Protein AF-A0A1Y3B0S3-F1 (afdb_monomer_lite)

Structure (mmCIF, N/CA/C/O backbone):
data_AF-A0A1Y3B0S3-F1
#
_entry.id   AF-A0A1Y3B0S3-F1
#
loop_
_atom_site.group_PDB
_atom_site.id
_atom_site.type_symbol
_atom_site.label_atom_id
_atom_site.label_alt_id
_atom_site.label_comp_id
_atom_site.label_asym_id
_atom_site.label_entity_id
_atom_site.label_seq_id
_atom_site.pdbx_PDB_ins_code
_atom_site.Cartn_x
_atom_site.Cartn_y
_atom_site.Cartn_z
_atom_site.occupancy
_atom_site.B_iso_or_equiv
_atom_site.auth_seq_id
_atom_site.auth_comp_id
_atom_site.auth_asym_id
_atom_site.auth_atom_id
_atom_site.pdbx_PDB_model_num
ATOM 1 N N . MET A 1 1 ? 6.831 -9.897 -18.155 1.00 53.12 1 MET A N 1
ATOM 2 C CA . MET A 1 1 ? 5.927 -9.046 -18.980 1.00 53.12 1 MET A CA 1
ATOM 3 C C . MET A 1 1 ? 5.378 -8.017 -18.025 1.00 53.12 1 MET A C 1
ATOM 5 O O . MET A 1 1 ? 4.709 -8.447 -17.100 1.00 53.12 1 MET A O 1
ATOM 9 N N . ALA A 1 2 ? 5.645 -6.727 -18.246 1.00 63.94 2 ALA A N 1
ATOM 10 C CA . ALA A 1 2 ? 5.232 -5.681 -17.316 1.00 63.94 2 ALA A CA 1
ATOM 11 C C . ALA A 1 2 ? 3.704 -5.672 -17.124 1.00 63.94 2 ALA A C 1
ATOM 13 O O . ALA A 1 2 ? 2.960 -5.408 -18.073 1.00 63.94 2 ALA A O 1
ATOM 14 N N . THR A 1 3 ? 3.248 -6.002 -15.918 1.00 75.00 3 THR A N 1
ATOM 15 C CA . THR A 1 3 ? 1.816 -6.092 -15.563 1.00 75.00 3 THR A CA 1
ATOM 16 C C . THR A 1 3 ? 1.257 -4.792 -14.987 1.00 75.00 3 THR A C 1
ATOM 18 O O . THR A 1 3 ? 0.042 -4.591 -14.944 1.00 75.00 3 THR A O 1
ATOM 21 N N . ASP A 1 4 ? 2.154 -3.898 -14.579 1.00 82.69 4 ASP A N 1
ATOM 22 C CA . ASP A 1 4 ? 1.877 -2.676 -13.840 1.00 82.69 4 ASP A CA 1
ATOM 23 C C . ASP A 1 4 ? 2.827 -1.553 -14.284 1.00 82.69 4 ASP A C 1
ATOM 25 O O . ASP A 1 4 ? 3.889 -1.803 -14.852 1.00 82.69 4 ASP A O 1
ATOM 29 N N . GLU A 1 5 ? 2.495 -0.297 -13.990 1.00 90.75 5 GLU A N 1
ATOM 30 C CA . GLU A 1 5 ? 3.419 0.822 -14.209 1.00 90.75 5 GLU A CA 1
ATOM 31 C C . GLU A 1 5 ? 4.663 0.744 -13.307 1.00 90.75 5 GLU A C 1
ATOM 33 O O . GLU A 1 5 ? 5.680 1.381 -13.597 1.00 90.75 5 GLU A O 1
ATOM 38 N N . CYS A 1 6 ? 4.566 -0.017 -12.215 1.00 94.38 6 CYS A N 1
ATOM 39 C CA . CYS A 1 6 ? 5.644 -0.302 -11.276 1.00 94.38 6 CYS A CA 1
ATOM 40 C C . CYS A 1 6 ? 6.542 -1.474 -11.698 1.00 94.38 6 CYS A C 1
ATOM 42 O O . CYS A 1 6 ? 7.609 -1.646 -11.110 1.00 94.38 6 CYS A O 1
ATOM 44 N N . ASP A 1 7 ? 6.161 -2.219 -12.732 1.00 93.88 7 ASP A N 1
ATOM 45 C CA . ASP A 1 7 ? 6.871 -3.384 -13.253 1.00 93.88 7 ASP A CA 1
ATOM 46 C C . ASP A 1 7 ? 7.755 -2.978 -14.454 1.00 93.88 7 ASP A C 1
ATOM 48 O O . ASP A 1 7 ? 7.357 -2.135 -15.271 1.00 93.88 7 ASP A O 1
ATOM 52 N N . LEU A 1 8 ? 8.989 -3.486 -14.550 1.00 91.38 8 LEU A N 1
ATOM 53 C CA . LEU A 1 8 ? 9.900 -3.133 -15.648 1.00 91.38 8 LEU A CA 1
ATOM 54 C C . LEU A 1 8 ? 9.894 -4.231 -16.717 1.00 91.38 8 LEU A C 1
ATOM 56 O O . LEU A 1 8 ? 9.698 -5.396 -16.426 1.00 91.38 8 LEU A O 1
ATOM 60 N N . PRO A 1 9 ? 10.100 -3.896 -18.001 1.00 88.88 9 PRO A N 1
ATOM 61 C CA . PRO A 1 9 ? 10.219 -4.926 -19.019 1.00 88.88 9 PRO A CA 1
ATOM 62 C C . PRO A 1 9 ? 11.593 -5.603 -18.958 1.00 88.88 9 PRO A C 1
ATOM 64 O O . PRO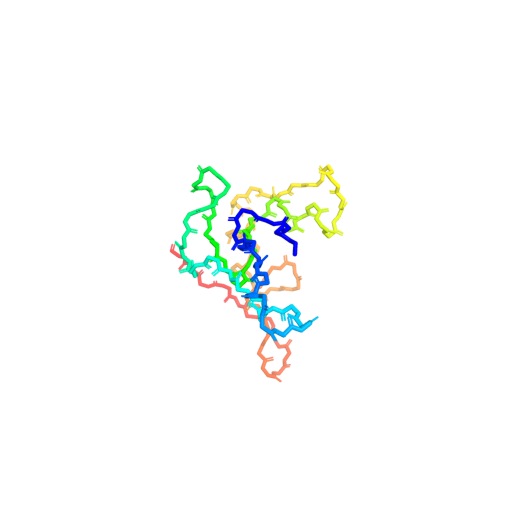 A 1 9 ? 12.615 -4.973 -19.254 1.00 88.88 9 PRO A O 1
ATOM 67 N N . GLU A 1 10 ? 11.604 -6.907 -18.701 1.00 89.88 10 GLU A N 1
ATOM 68 C CA . GLU A 1 10 ? 12.783 -7.756 -18.866 1.00 89.88 10 GLU A CA 1
ATOM 69 C C . GLU A 1 10 ? 13.172 -7.869 -20.342 1.00 89.88 10 GLU A C 1
ATOM 71 O O . GLU A 1 10 ? 12.330 -8.041 -21.231 1.00 89.88 10 GLU A O 1
ATOM 76 N N . ARG A 1 11 ? 14.476 -7.808 -20.620 1.00 87.94 11 ARG A N 1
ATOM 77 C CA . ARG A 1 11 ? 15.023 -8.002 -21.967 1.00 87.94 11 ARG A CA 1
ATOM 78 C C . ARG A 1 11 ? 16.110 -9.058 -21.930 1.00 87.94 11 ARG A C 1
ATOM 80 O O . ARG A 1 11 ? 17.023 -8.963 -21.116 1.00 87.94 11 ARG A O 1
ATOM 87 N N . CYS A 1 12 ? 16.023 -10.030 -22.833 1.00 89.62 12 CYS A N 1
ATOM 88 C CA . CYS A 1 12 ? 17.052 -11.051 -22.976 1.00 89.62 12 CYS A CA 1
ATOM 89 C C . CYS A 1 12 ? 18.388 -10.401 -23.359 1.00 89.62 12 CYS A C 1
ATOM 91 O O . CYS A 1 12 ? 18.427 -9.495 -24.196 1.00 89.62 12 CYS A O 1
ATOM 93 N N . ASP A 1 13 ? 19.474 -10.892 -22.768 1.00 88.50 13 ASP A N 1
ATOM 94 C CA . ASP A 1 13 ? 20.835 -10.408 -23.019 1.00 88.50 13 ASP A CA 1
ATOM 95 C C . ASP A 1 13 ? 21.449 -10.967 -24.318 1.00 88.50 13 ASP A C 1
ATOM 97 O O . ASP A 1 13 ? 22.450 -10.448 -24.806 1.00 88.50 13 ASP A O 1
ATOM 101 N N . GLY A 1 14 ? 20.833 -12.005 -24.897 1.00 91.19 14 GLY A N 1
ATOM 102 C CA . GLY A 1 14 ? 21.306 -12.688 -26.103 1.00 91.19 14 GLY A CA 1
ATOM 103 C C . GLY A 1 14 ? 22.443 -13.688 -25.857 1.00 91.19 14 GLY A C 1
ATOM 104 O O . GLY A 1 14 ? 22.991 -14.224 -26.820 1.00 91.19 14 GLY A O 1
ATOM 105 N N . HIS A 1 15 ? 22.795 -13.954 -24.599 1.00 91.69 15 HIS A N 1
ATOM 106 C CA . HIS A 1 15 ? 23.853 -14.880 -24.199 1.00 91.69 15 HIS A CA 1
ATOM 107 C C . HIS A 1 15 ? 23.311 -16.179 -23.593 1.00 91.69 15 HIS A C 1
ATOM 109 O O . HIS A 1 15 ? 23.908 -17.236 -23.801 1.00 91.69 15 HIS A O 1
ATOM 115 N N . ASN A 1 16 ? 22.186 -16.122 -22.878 1.00 86.62 16 ASN A N 1
ATOM 116 C CA . ASN A 1 16 ? 21.489 -17.289 -22.332 1.00 86.62 16 ASN A CA 1
ATOM 117 C C . ASN A 1 16 ? 20.039 -17.371 -22.855 1.00 86.62 16 ASN A C 1
ATOM 119 O O . ASN A 1 16 ? 19.489 -16.411 -23.393 1.00 86.62 16 ASN A O 1
ATOM 123 N N . GLY A 1 17 ? 19.441 -18.564 -22.758 1.00 90.38 17 GLY A N 1
ATOM 124 C CA . GLY A 1 17 ? 18.039 -18.806 -23.131 1.00 90.38 17 GLY A CA 1
ATOM 125 C C . GLY A 1 17 ? 17.049 -18.579 -21.985 1.00 90.38 17 GLY A C 1
ATOM 126 O O . GLY A 1 17 ? 15.856 -18.819 -22.159 1.00 90.38 17 GLY A O 1
ATOM 127 N N . GLU A 1 18 ? 17.538 -18.168 -20.815 1.00 91.31 18 GLU A N 1
ATOM 128 C CA . GLU A 1 18 ? 16.720 -17.910 -19.636 1.00 91.31 18 GLU A CA 1
ATOM 129 C C . GLU A 1 18 ? 16.256 -16.449 -19.642 1.00 91.31 18 GLU A C 1
ATOM 131 O O . GLU A 1 18 ? 16.953 -15.548 -20.104 1.00 91.31 18 GLU A O 1
ATOM 136 N N . CYS A 1 19 ? 15.045 -16.193 -19.148 1.00 88.81 19 CYS A N 1
ATOM 137 C CA . CYS A 1 19 ? 14.628 -14.816 -18.900 1.00 88.81 19 CYS A CA 1
ATOM 138 C C . CYS A 1 19 ? 15.482 -14.260 -17.751 1.00 88.81 19 CYS A C 1
ATOM 140 O O . CYS A 1 19 ? 15.670 -14.978 -16.762 1.00 88.81 19 CYS A O 1
ATOM 142 N N . PRO A 1 20 ? 15.989 -13.015 -17.834 1.00 91.25 20 PRO A N 1
ATOM 143 C CA . PRO A 1 20 ? 16.659 -12.415 -16.690 1.00 91.25 20 PRO A CA 1
ATOM 144 C C . PRO A 1 20 ? 15.702 -12.338 -15.487 1.00 91.25 20 PRO A C 1
ATOM 146 O O . PRO A 1 20 ? 14.480 -12.398 -15.672 1.00 91.25 20 PRO A O 1
ATOM 149 N N . PRO A 1 21 ? 16.245 -12.202 -14.263 1.00 89.94 21 PRO A N 1
ATOM 150 C CA . PRO A 1 21 ? 15.434 -12.054 -13.063 1.00 89.94 21 PRO A CA 1
ATOM 151 C C . PRO A 1 21 ? 14.429 -10.908 -13.189 1.00 89.94 21 PRO A C 1
ATOM 153 O O . PRO A 1 21 ? 14.758 -9.860 -13.746 1.00 89.94 21 PRO A O 1
ATOM 156 N N . ASP A 1 22 ? 13.240 -11.125 -12.633 1.00 88.88 22 ASP A N 1
ATOM 157 C CA . ASP A 1 22 ? 12.169 -10.134 -12.550 1.00 88.88 22 ASP A CA 1
ATOM 158 C C . ASP A 1 22 ? 12.636 -8.912 -11.747 1.00 88.88 22 ASP A C 1
ATOM 160 O O . ASP A 1 22 ? 13.152 -9.042 -10.626 1.00 88.88 22 ASP A O 1
ATOM 164 N N . VAL A 1 23 ? 12.512 -7.731 -12.350 1.00 91.94 23 VAL A N 1
ATOM 165 C CA . VAL A 1 23 ? 12.930 -6.468 -11.748 1.00 91.94 23 VAL A CA 1
ATOM 166 C C . VAL A 1 23 ? 11.830 -5.432 -11.874 1.00 91.94 23 VAL A C 1
ATOM 168 O O . VAL A 1 23 ? 11.186 -5.270 -12.898 1.00 91.94 23 VAL A O 1
ATOM 171 N N . TYR A 1 24 ? 11.680 -4.627 -10.832 1.00 94.25 24 TYR A N 1
ATOM 172 C CA . TYR A 1 24 ? 10.637 -3.615 -10.761 1.00 94.25 24 TYR A CA 1
ATOM 173 C C . TYR A 1 24 ? 11.200 -2.237 -10.435 1.00 94.25 24 TYR A C 1
ATOM 175 O O . TYR A 1 24 ? 12.353 -2.063 -10.020 1.00 94.25 24 TYR A O 1
ATOM 183 N N . ARG A 1 25 ? 10.362 -1.216 -10.624 1.00 94.38 25 ARG A N 1
ATOM 184 C CA . ARG A 1 25 ? 10.683 0.150 -10.217 1.00 94.38 25 ARG A CA 1
ATOM 185 C C . ARG A 1 25 ? 10.957 0.202 -8.724 1.00 94.38 25 ARG A C 1
ATOM 187 O O . ARG A 1 25 ? 10.332 -0.486 -7.924 1.00 94.38 25 ARG A O 1
ATOM 194 N N . LYS A 1 26 ? 11.875 1.083 -8.339 1.00 95.19 26 LYS A N 1
ATOM 195 C CA . LYS A 1 26 ? 12.257 1.268 -6.940 1.00 95.19 26 LYS A CA 1
ATOM 196 C C . LYS A 1 26 ? 11.029 1.559 -6.065 1.00 95.19 26 LYS A C 1
ATOM 198 O O . LYS A 1 26 ? 10.213 2.420 -6.400 1.00 95.19 26 LYS A O 1
ATOM 203 N N . ASN A 1 27 ? 10.969 0.904 -4.905 1.00 96.12 27 ASN A N 1
ATOM 204 C CA . ASN A 1 27 ? 9.947 1.172 -3.895 1.00 96.12 27 ASN A CA 1
ATOM 205 C C . ASN A 1 27 ? 9.903 2.670 -3.542 1.00 96.12 27 ASN A C 1
ATOM 207 O O . ASN A 1 27 ? 10.945 3.296 -3.320 1.00 96.12 27 ASN A O 1
ATOM 211 N N . GLY A 1 28 ? 8.698 3.238 -3.499 1.00 95.62 28 GLY A N 1
ATOM 212 C CA . GLY A 1 28 ? 8.470 4.665 -3.260 1.00 95.62 28 GLY A CA 1
ATOM 213 C C . GLY A 1 28 ? 8.394 5.531 -4.521 1.00 95.62 28 GLY A C 1
ATOM 214 O O . GLY A 1 28 ? 8.146 6.729 -4.409 1.00 95.62 28 GLY A O 1
ATOM 215 N N . GLN A 1 29 ? 8.591 4.977 -5.722 1.00 96.25 29 GLN A N 1
ATOM 216 C CA . GLN A 1 29 ? 8.324 5.722 -6.954 1.00 96.25 29 GLN A CA 1
ATOM 217 C C . GLN A 1 29 ? 6.821 5.983 -7.106 1.00 96.25 29 GLN A C 1
ATOM 219 O O . GLN A 1 29 ? 6.018 5.089 -6.868 1.00 96.25 29 GLN A O 1
ATOM 224 N N . THR A 1 30 ? 6.426 7.197 -7.492 1.00 96.25 30 THR A N 1
ATOM 225 C CA . THR A 1 30 ? 5.010 7.539 -7.672 1.00 96.25 30 THR A CA 1
ATOM 226 C C . THR A 1 30 ? 4.369 6.722 -8.793 1.00 96.25 30 THR A C 1
ATOM 228 O O . THR A 1 30 ? 4.986 6.464 -9.829 1.00 96.25 30 THR A O 1
ATOM 231 N N . CYS A 1 31 ? 3.115 6.341 -8.572 1.00 94.81 31 CYS A N 1
ATOM 232 C CA . CYS A 1 31 ? 2.291 5.557 -9.483 1.00 94.81 31 CYS A CA 1
ATOM 233 C C . CYS A 1 31 ? 0.829 6.052 -9.421 1.00 94.81 31 CYS A C 1
ATOM 235 O O . CYS A 1 31 ? 0.477 6.894 -8.586 1.00 94.81 31 CYS A O 1
ATOM 237 N N . ASN A 1 32 ? -0.016 5.608 -10.346 1.00 92.69 32 ASN A N 1
ATOM 238 C CA . ASN A 1 32 ? -1.431 5.927 -10.492 1.00 92.69 32 ASN A CA 1
ATOM 239 C C . ASN A 1 32 ? -1.690 7.441 -10.499 1.00 92.69 32 ASN A C 1
ATOM 241 O O . ASN A 1 32 ? -2.456 7.970 -9.689 1.00 92.69 32 ASN A O 1
ATOM 245 N N . ASN A 1 33 ? -0.996 8.162 -11.387 1.00 91.69 33 ASN A N 1
ATOM 246 C CA . ASN A 1 33 ? -1.039 9.628 -11.487 1.00 91.69 33 ASN A CA 1
ATOM 247 C C . ASN A 1 33 ? -0.691 10.355 -10.169 1.00 91.69 33 ASN A C 1
ATOM 249 O O . ASN A 1 33 ? -1.224 11.425 -9.887 1.00 91.69 33 ASN A O 1
ATOM 253 N N . GLY A 1 34 ? 0.190 9.768 -9.351 1.00 92.44 34 GLY A N 1
ATOM 254 C CA . GLY A 1 34 ? 0.629 10.334 -8.072 1.00 92.44 34 GLY A CA 1
ATOM 255 C C . GLY A 1 34 ? -0.251 9.973 -6.872 1.00 92.44 34 GLY A C 1
ATOM 256 O O . GLY A 1 34 ? -0.006 10.473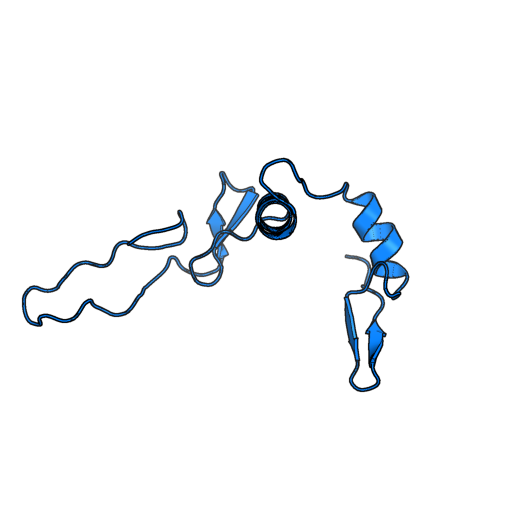 -5.780 1.00 92.44 34 GLY A O 1
ATOM 257 N N . ASN A 1 35 ? -1.249 9.102 -7.051 1.00 90.56 35 ASN A N 1
ATOM 258 C CA . ASN A 1 35 ? -2.141 8.657 -5.975 1.00 90.56 35 ASN A CA 1
ATOM 259 C C . ASN A 1 35 ? -1.631 7.417 -5.223 1.00 90.56 35 ASN A C 1
ATOM 261 O O . ASN A 1 35 ? -2.313 6.922 -4.327 1.00 90.56 35 ASN A O 1
ATOM 265 N N . GLY A 1 36 ? -0.475 6.878 -5.607 1.00 93.94 36 GLY A N 1
ATOM 266 C CA . GLY A 1 36 ? 0.142 5.731 -4.959 1.00 93.94 36 GLY A CA 1
ATOM 267 C C . GLY A 1 36 ? 1.657 5.742 -5.104 1.00 93.94 36 GLY A C 1
ATOM 268 O O . GLY A 1 36 ? 2.236 6.587 -5.796 1.00 93.94 36 GLY A O 1
ATOM 269 N N . PHE A 1 37 ? 2.289 4.768 -4.459 1.00 96.06 37 PHE A N 1
ATOM 270 C CA . PHE A 1 37 ? 3.722 4.538 -4.546 1.00 96.06 37 PHE A CA 1
ATOM 271 C C . PHE A 1 37 ? 3.996 3.071 -4.840 1.00 96.06 37 PHE A C 1
ATOM 273 O O . PHE A 1 37 ? 3.411 2.202 -4.198 1.00 96.06 37 PHE A O 1
ATOM 280 N N . CYS A 1 38 ? 4.909 2.810 -5.771 1.00 96.25 38 CYS A N 1
ATOM 281 C CA . CYS A 1 38 ? 5.335 1.469 -6.120 1.00 96.25 38 CYS A CA 1
ATOM 282 C C . CYS A 1 38 ? 5.877 0.738 -4.898 1.00 96.25 38 CYS A C 1
ATOM 284 O O . CYS A 1 38 ? 6.690 1.285 -4.141 1.00 96.25 38 CYS A O 1
ATOM 286 N N . TYR A 1 39 ? 5.464 -0.512 -4.744 1.00 95.62 39 TYR A N 1
ATOM 287 C CA . TYR A 1 39 ? 5.983 -1.415 -3.735 1.00 95.62 39 TYR A CA 1
ATOM 288 C C . TYR A 1 39 ? 6.023 -2.831 -4.305 1.00 95.62 39 TYR A C 1
ATOM 290 O O . TYR A 1 39 ? 4.985 -3.389 -4.642 1.00 95.62 39 TYR A O 1
ATOM 298 N N . ASN A 1 40 ? 7.226 -3.397 -4.425 1.00 93.94 40 ASN A N 1
ATOM 299 C CA . ASN A 1 40 ? 7.466 -4.750 -4.937 1.00 93.94 40 ASN A CA 1
ATOM 300 C C . ASN A 1 40 ? 6.781 -5.036 -6.289 1.00 93.94 40 ASN A C 1
ATOM 302 O O . ASN A 1 40 ? 6.114 -6.051 -6.441 1.00 93.94 40 ASN A O 1
ATOM 306 N N . GLY A 1 41 ? 6.924 -4.124 -7.256 1.00 92.62 41 GLY A N 1
ATOM 307 C CA . GLY A 1 41 ? 6.378 -4.295 -8.611 1.00 92.62 41 GLY A CA 1
ATOM 308 C C . GLY A 1 41 ? 4.916 -3.903 -8.787 1.00 92.62 41 GLY A C 1
ATOM 309 O O . GLY A 1 41 ? 4.466 -3.755 -9.917 1.00 92.62 41 GLY A O 1
ATOM 310 N N . GLU A 1 42 ? 4.195 -3.622 -7.704 1.00 93.25 42 GLU A N 1
ATOM 311 C CA . GLU A 1 42 ? 2.788 -3.230 -7.765 1.00 93.25 42 GLU A CA 1
ATOM 312 C C . GLU A 1 42 ? 2.592 -1.754 -7.410 1.00 93.25 42 GLU A C 1
ATOM 314 O O . GLU A 1 42 ? 3.355 -1.177 -6.630 1.00 93.25 42 GLU A O 1
ATOM 319 N N . CYS A 1 43 ? 1.522 -1.154 -7.940 1.00 93.94 43 CYS A N 1
ATOM 320 C CA . CYS A 1 43 ? 0.980 0.113 -7.452 1.00 93.94 43 CYS A CA 1
ATOM 321 C C . CYS A 1 43 ? -0.196 -0.136 -6.478 1.00 93.94 43 CYS A C 1
ATOM 323 O O . CYS A 1 43 ? -1.358 -0.196 -6.916 1.00 93.94 43 CYS A O 1
ATOM 325 N N . PRO A 1 44 ? 0.060 -0.309 -5.162 1.00 92.94 44 PRO A N 1
ATOM 326 C CA . PRO A 1 44 ? -0.988 -0.512 -4.170 1.00 92.94 44 PRO A CA 1
ATOM 327 C C . PRO A 1 44 ? -1.792 0.774 -3.949 1.00 92.94 44 PRO A C 1
ATOM 329 O O . PRO A 1 44 ? -1.281 1.788 -3.475 1.00 92.94 44 PRO A O 1
ATOM 332 N N . ILE A 1 45 ? -3.087 0.712 -4.255 1.00 93.56 45 ILE A N 1
ATOM 333 C CA . ILE A 1 45 ? -4.067 1.764 -3.961 1.00 93.56 45 ILE A CA 1
ATOM 334 C C . ILE A 1 45 ? -5.341 1.127 -3.398 1.00 93.56 45 ILE A C 1
ATOM 336 O O . ILE A 1 45 ? -5.749 0.050 -3.841 1.00 93.56 45 ILE A O 1
ATOM 340 N N . LEU A 1 46 ? -6.007 1.807 -2.457 1.00 94.38 46 LEU A N 1
ATOM 341 C CA . LEU A 1 46 ? -7.169 1.250 -1.747 1.00 94.38 46 LEU A CA 1
ATOM 342 C C . LEU A 1 46 ? -8.296 0.819 -2.697 1.00 94.38 46 LEU A C 1
ATOM 344 O O . LEU A 1 46 ? -8.852 -0.264 -2.544 1.00 94.38 46 LEU A O 1
ATOM 348 N N . ASN A 1 47 ? -8.603 1.630 -3.717 1.00 93.56 47 ASN A N 1
ATOM 349 C CA . ASN A 1 47 ? -9.652 1.296 -4.686 1.00 93.56 47 ASN A CA 1
ATOM 350 C C . ASN A 1 47 ? -9.351 -0.003 -5.436 1.00 93.56 47 ASN A C 1
ATOM 352 O O . ASN A 1 47 ? -10.223 -0.855 -5.535 1.00 93.56 47 ASN A O 1
ATOM 356 N N . ARG A 1 48 ? -8.112 -0.182 -5.908 1.00 91.50 48 ARG A N 1
ATOM 357 C CA . ARG A 1 48 ? -7.695 -1.400 -6.613 1.00 91.50 48 ARG A CA 1
ATOM 358 C C . ARG A 1 48 ? -7.737 -2.615 -5.698 1.00 91.50 48 ARG A C 1
ATOM 360 O O . ARG A 1 48 ? -8.189 -3.670 -6.128 1.00 91.50 48 ARG A O 1
ATOM 367 N N . GLN A 1 49 ? -7.315 -2.464 -4.442 1.00 93.94 49 GLN A N 1
ATOM 368 C CA . GLN A 1 49 ? -7.411 -3.540 -3.458 1.00 93.94 49 GLN A CA 1
ATOM 369 C C . GLN A 1 49 ? -8.869 -3.975 -3.262 1.00 93.94 49 GLN A C 1
ATOM 371 O O . GLN A 1 49 ? -9.158 -5.170 -3.288 1.00 93.94 49 GLN A O 1
ATOM 376 N N . CYS A 1 50 ? -9.798 -3.022 -3.135 1.00 96.06 50 CYS A N 1
ATOM 377 C CA . CYS A 1 50 ? -11.225 -3.328 -3.096 1.00 96.06 50 CYS A CA 1
ATOM 378 C C . CYS A 1 50 ? -11.676 -4.040 -4.376 1.00 96.06 50 CYS A C 1
ATOM 380 O O . CYS A 1 50 ? -12.289 -5.099 -4.266 1.00 96.06 50 CYS A O 1
ATOM 382 N N . SER A 1 51 ? -11.315 -3.533 -5.560 1.00 94.44 51 SER A N 1
ATOM 383 C CA . SER A 1 51 ? -11.715 -4.129 -6.839 1.00 94.44 51 SER A CA 1
ATOM 384 C C . SER A 1 51 ? -11.220 -5.563 -7.031 1.00 94.44 51 SER A C 1
ATOM 386 O O . SER A 1 51 ? -11.951 -6.387 -7.573 1.00 94.44 51 SER A O 1
ATOM 388 N N . ILE A 1 52 ? -10.017 -5.887 -6.552 1.00 92.62 52 ILE A N 1
ATOM 389 C CA . ILE A 1 52 ? -9.469 -7.251 -6.598 1.00 92.62 52 ILE A CA 1
ATOM 390 C C . ILE A 1 52 ? -10.238 -8.191 -5.660 1.00 92.62 52 ILE A C 1
ATOM 392 O O . ILE A 1 52 ? -10.509 -9.332 -6.024 1.00 92.62 52 ILE A O 1
ATOM 396 N N . LEU A 1 53 ? -10.607 -7.726 -4.463 1.00 95.69 53 LEU A N 1
ATOM 397 C CA . LEU A 1 53 ? -11.287 -8.552 -3.458 1.00 95.69 53 LEU A CA 1
ATOM 398 C C . LEU A 1 53 ? -12.787 -8.726 -3.731 1.00 95.69 53 LEU A C 1
ATOM 400 O O . LEU A 1 53 ? -13.343 -9.790 -3.470 1.00 95.69 53 LEU A O 1
ATOM 404 N N . TRP A 1 54 ? -13.445 -7.679 -4.232 1.00 96.44 54 TRP A N 1
ATOM 405 C CA . TRP A 1 54 ? -14.908 -7.587 -4.300 1.00 96.44 54 TRP A CA 1
ATOM 406 C C . TRP A 1 54 ? -15.455 -7.358 -5.718 1.00 96.44 54 TRP A C 1
ATOM 408 O O . TRP A 1 54 ? -16.670 -7.294 -5.899 1.00 96.44 54 TRP A O 1
ATOM 418 N N . GLY A 1 55 ? -14.587 -7.247 -6.727 1.00 96.12 55 GLY A N 1
ATOM 419 C CA . GLY A 1 55 ? -14.947 -7.053 -8.133 1.00 96.12 55 GLY A CA 1
ATOM 420 C C . GLY A 1 55 ? -14.865 -5.597 -8.604 1.00 96.12 55 GLY A C 1
ATOM 421 O O . GLY A 1 55 ? -14.853 -4.659 -7.807 1.00 96.12 55 GLY A O 1
ATOM 422 N N . GLU A 1 56 ? -14.841 -5.410 -9.925 1.00 91.12 56 GLU A N 1
ATOM 423 C CA . GLU A 1 56 ? -14.499 -4.157 -10.627 1.00 91.12 56 GLU A CA 1
ATOM 424 C C . GLU A 1 56 ? -15.273 -2.908 -10.160 1.00 91.12 56 GLU A C 1
ATOM 426 O O . GLU A 1 56 ? -14.726 -1.810 -10.122 1.00 91.12 56 GLU A O 1
ATOM 431 N N . ASN A 1 57 ? -16.527 -3.066 -9.726 1.00 92.88 57 ASN A N 1
ATOM 432 C CA . ASN A 1 57 ? -17.377 -1.950 -9.291 1.00 92.88 57 ASN A CA 1
ATOM 433 C C . ASN A 1 57 ? -17.217 -1.558 -7.813 1.00 92.88 57 ASN A C 1
ATOM 435 O O . ASN A 1 57 ? -17.864 -0.615 -7.352 1.00 92.88 57 ASN A O 1
ATOM 439 N N . SER A 1 58 ? -16.391 -2.273 -7.054 1.00 96.50 58 SER A N 1
ATOM 440 C CA . SER A 1 58 ? -16.128 -1.947 -5.654 1.00 96.50 58 SER A CA 1
ATOM 441 C C . SER A 1 58 ? -15.061 -0.860 -5.518 1.00 96.50 58 SER A C 1
ATOM 443 O O . SER A 1 58 ? -14.157 -0.728 -6.346 1.00 96.50 58 SER A O 1
ATOM 445 N N . LYS A 1 59 ? -15.186 -0.053 -4.462 1.00 96.19 59 LYS A N 1
ATOM 446 C CA . LYS A 1 59 ? -14.318 1.092 -4.173 1.00 96.19 59 LYS A CA 1
ATOM 447 C C . LYS A 1 59 ? -14.000 1.144 -2.687 1.00 96.19 59 LYS A C 1
ATOM 449 O O . LYS A 1 59 ? -14.732 0.584 -1.872 1.00 96.19 59 LYS A O 1
ATOM 454 N N . ALA A 1 60 ? -12.918 1.837 -2.360 1.00 95.50 60 ALA A N 1
ATOM 455 C CA . ALA A 1 60 ? -12.558 2.131 -0.988 1.00 95.50 60 ALA A CA 1
ATOM 456 C C . ALA A 1 60 ? -13.641 2.977 -0.313 1.00 95.50 60 ALA A C 1
ATOM 458 O O . ALA A 1 60 ? -14.287 3.817 -0.947 1.00 95.50 60 ALA A O 1
ATOM 459 N N . SER A 1 61 ? -13.811 2.756 0.986 1.00 96.06 61 SER A N 1
ATOM 460 C CA . SER A 1 61 ? -14.705 3.558 1.815 1.00 96.06 61 SER A CA 1
ATOM 461 C C . SER A 1 61 ? -14.156 4.970 2.024 1.00 96.06 61 SER A C 1
ATOM 463 O O . SER A 1 61 ? -12.988 5.263 1.764 1.00 96.06 61 SER A O 1
ATOM 465 N N . GLU A 1 62 ? -14.990 5.856 2.555 1.00 96.31 62 GLU A N 1
ATOM 466 C CA . GLU A 1 62 ? -14.539 7.174 2.992 1.00 96.31 62 GLU A CA 1
ATOM 467 C C . GLU A 1 62 ? -13.554 7.074 4.165 1.00 96.31 62 GLU A C 1
ATOM 469 O O . GLU A 1 62 ? -13.641 6.174 5.007 1.00 96.31 62 GLU A O 1
ATOM 474 N N . LEU A 1 63 ? -12.651 8.055 4.272 1.00 93.62 63 LEU A N 1
ATOM 475 C CA . LEU A 1 63 ? -11.632 8.109 5.327 1.00 93.62 63 LEU A CA 1
ATOM 476 C C . LEU A 1 63 ? -12.235 8.035 6.742 1.00 93.62 63 LEU A C 1
ATOM 478 O O . LEU A 1 63 ? -11.614 7.491 7.655 1.00 93.62 63 LEU A O 1
ATOM 482 N N . ILE A 1 64 ? -13.459 8.542 6.925 1.00 95.06 64 ILE A N 1
ATOM 483 C CA . ILE A 1 64 ? -14.156 8.510 8.214 1.00 95.06 64 ILE A CA 1
ATOM 484 C C . ILE A 1 64 ? -14.410 7.081 8.707 1.00 95.06 64 ILE A C 1
ATOM 486 O O . ILE A 1 64 ? -14.296 6.831 9.905 1.00 95.06 64 ILE A O 1
ATOM 490 N N . CYS A 1 65 ? -14.671 6.129 7.803 1.00 95.94 65 CYS A N 1
ATOM 491 C CA . CYS A 1 65 ? -14.858 4.729 8.169 1.00 95.94 65 CYS A CA 1
ATOM 492 C C . CYS A 1 65 ? -13.573 4.153 8.773 1.00 95.94 65 CYS A C 1
ATOM 494 O O . CYS A 1 65 ? -13.614 3.543 9.838 1.00 95.94 65 CYS A O 1
ATOM 496 N N . TYR A 1 66 ? -12.426 4.400 8.138 1.00 95.31 66 TYR A N 1
ATOM 497 C CA . TYR A 1 66 ? -11.136 3.934 8.645 1.00 95.31 66 TYR A CA 1
ATOM 498 C C . TYR A 1 66 ? -10.831 4.552 10.011 1.00 95.31 66 TYR A C 1
ATOM 500 O O . TYR A 1 66 ? -10.553 3.822 10.958 1.00 95.31 66 TYR A O 1
ATOM 508 N N . LYS A 1 67 ? -10.978 5.876 10.149 1.00 94.56 67 LYS A N 1
ATOM 509 C CA . LYS A 1 67 ? -10.711 6.581 11.414 1.00 94.56 67 LYS A CA 1
ATOM 510 C C . LYS A 1 67 ? -11.587 6.081 12.564 1.00 94.56 67 LYS A C 1
ATOM 512 O O . LYS A 1 67 ? -11.085 5.832 13.653 1.00 94.56 67 LYS A O 1
ATOM 517 N N . GLN A 1 68 ? -12.886 5.903 12.330 1.00 94.75 68 GLN A N 1
ATOM 518 C CA . GLN A 1 68 ? -13.820 5.522 13.391 1.00 94.75 68 GLN A CA 1
ATOM 519 C C . GLN A 1 68 ? -13.748 4.043 13.764 1.00 94.75 68 GLN A C 1
ATOM 521 O O . GLN A 1 68 ? -13.835 3.718 14.948 1.00 94.75 68 GLN A O 1
ATOM 526 N N . PHE A 1 69 ? -13.645 3.139 12.785 1.00 96.56 69 PHE A N 1
ATOM 527 C CA . PHE A 1 69 ? -13.725 1.703 13.058 1.00 96.56 69 PHE A CA 1
ATOM 528 C C . PHE A 1 69 ? -12.368 1.101 13.414 1.00 96.56 69 PHE A C 1
ATOM 530 O O . PHE A 1 69 ? -12.307 0.279 14.327 1.00 96.56 69 PHE A O 1
ATOM 537 N N . ASN A 1 70 ? -11.270 1.538 12.790 1.00 96.94 70 ASN A N 1
ATOM 538 C CA . ASN A 1 70 ? -9.952 0.968 13.081 1.00 96.94 70 ASN A CA 1
ATOM 539 C C . ASN A 1 70 ? -9.419 1.354 14.471 1.00 96.94 70 ASN A C 1
ATOM 541 O O . ASN A 1 70 ? -8.718 0.565 15.108 1.00 96.94 70 ASN A O 1
ATOM 545 N N . ALA A 1 71 ? -9.811 2.522 14.990 1.00 95.88 71 ALA A N 1
ATOM 546 C CA . ALA A 1 71 ? -9.492 2.954 16.352 1.00 95.88 71 ALA A CA 1
ATOM 547 C C . ALA A 1 71 ? -10.211 2.127 17.440 1.00 95.88 71 ALA A C 1
ATOM 549 O O . ALA A 1 71 ? -9.811 2.135 18.606 1.00 95.88 71 A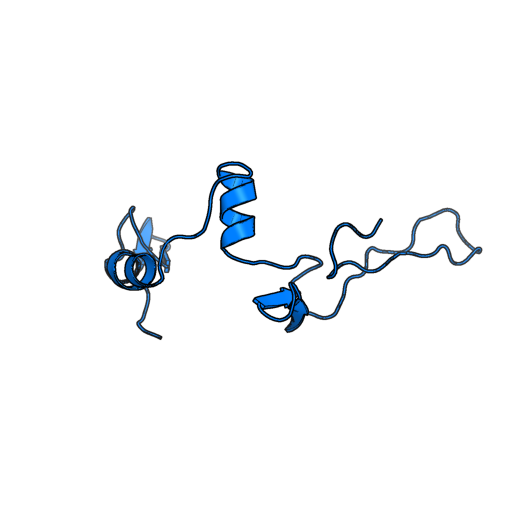LA A O 1
ATOM 550 N N . GLN A 1 72 ? -11.268 1.382 17.087 1.00 95.88 72 GLN A N 1
ATOM 551 C CA . GLN A 1 72 ? -11.988 0.540 18.049 1.00 95.88 72 GLN A CA 1
ATOM 552 C C . GLN A 1 72 ? -11.222 -0.744 18.381 1.00 95.88 72 GLN A C 1
ATOM 554 O O . GLN A 1 72 ? -11.374 -1.246 19.494 1.00 95.88 72 GLN A O 1
ATOM 559 N N . GLY A 1 73 ? -10.388 -1.253 17.462 1.00 95.88 73 GLY A N 1
ATOM 560 C CA . GLY A 1 73 ? -9.631 -2.494 17.660 1.00 95.88 73 GLY A CA 1
ATOM 561 C C . GLY A 1 73 ? -10.556 -3.697 17.813 1.00 95.88 73 GLY A C 1
ATOM 562 O O . GLY A 1 73 ? -10.476 -4.440 18.785 1.00 95.88 73 GLY A O 1
ATOM 563 N N . THR A 1 74 ? -11.488 -3.854 16.876 1.00 96.44 74 THR A N 1
ATOM 564 C CA . THR A 1 74 ? -12.463 -4.951 16.856 1.00 96.44 74 THR A CA 1
ATOM 565 C C . THR A 1 74 ? -12.353 -5.735 15.553 1.00 96.44 74 THR A C 1
ATOM 567 O O . THR A 1 74 ? -11.649 -5.340 14.623 1.00 96.44 74 THR A O 1
ATOM 570 N N . ILE A 1 75 ? -13.116 -6.821 15.426 1.00 95.31 75 ILE A N 1
ATOM 571 C CA . ILE A 1 75 ? -13.197 -7.590 14.176 1.00 95.31 75 ILE A CA 1
ATOM 572 C C . ILE A 1 75 ? -13.674 -6.750 12.974 1.00 95.31 75 ILE A C 1
ATOM 574 O O . ILE A 1 75 ? -13.412 -7.108 11.832 1.00 95.31 75 ILE A O 1
ATOM 578 N N . ARG A 1 76 ? -14.354 -5.618 13.214 1.00 94.50 76 ARG A N 1
ATOM 579 C CA . ARG A 1 76 ? -14.845 -4.706 12.164 1.00 94.50 76 ARG A CA 1
ATOM 580 C C . ARG A 1 76 ? -13.835 -3.627 11.756 1.00 94.50 76 ARG A C 1
ATOM 582 O O . ARG A 1 76 ? -14.087 -2.918 10.790 1.00 94.50 76 ARG A O 1
ATOM 589 N N . GLY A 1 77 ? -12.728 -3.489 12.483 1.00 96.31 77 GLY A N 1
ATOM 590 C CA . GLY A 1 77 ? -11.673 -2.517 12.205 1.00 96.31 77 GLY A CA 1
ATOM 591 C C . GLY A 1 77 ? -10.554 -2.615 13.239 1.00 96.31 77 GLY A C 1
ATOM 592 O O . GLY A 1 77 ? -10.803 -2.497 14.441 1.00 96.31 77 GLY A O 1
ATOM 593 N N . ASN A 1 78 ? -9.328 -2.863 12.779 1.00 96.81 78 ASN A N 1
ATOM 594 C CA . ASN A 1 78 ? -8.148 -3.083 13.618 1.00 96.81 78 ASN A CA 1
ATOM 595 C C . ASN A 1 78 ? -6.847 -2.895 12.818 1.00 96.81 78 ASN A C 1
ATOM 597 O O . ASN A 1 78 ? -6.870 -2.866 11.590 1.00 96.81 78 ASN A O 1
ATOM 601 N N . CYS A 1 79 ? -5.721 -2.812 13.528 1.00 96.94 79 CYS A N 1
ATOM 602 C CA . CYS A 1 79 ? -4.365 -2.774 12.966 1.00 96.94 79 CYS A CA 1
ATOM 603 C C . CYS A 1 79 ? 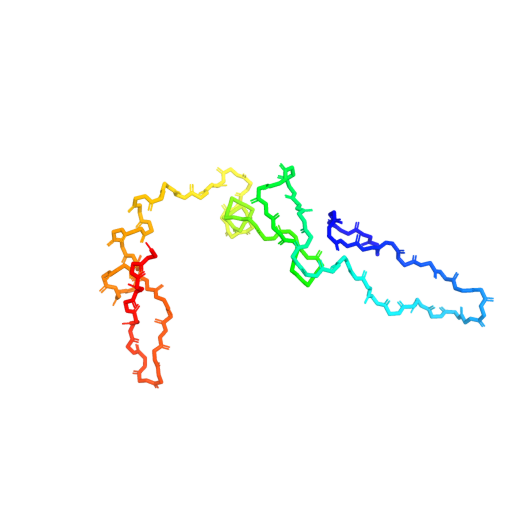-3.666 -4.142 13.047 1.00 96.94 79 CYS A C 1
ATOM 605 O O . CYS A 1 79 ? -2.459 -4.230 13.265 1.00 96.94 79 CYS A O 1
ATOM 607 N N . GLY A 1 80 ? -4.434 -5.222 12.901 1.00 95.94 80 GLY A N 1
ATOM 608 C CA . GLY A 1 80 ? -3.960 -6.592 13.047 1.00 95.94 80 GLY A CA 1
ATOM 609 C C . GLY A 1 80 ? -4.313 -7.208 14.398 1.00 95.94 80 GLY A C 1
ATOM 610 O O . GLY A 1 80 ? -5.161 -6.710 15.147 1.00 95.94 80 GLY A O 1
ATOM 611 N N . MET A 1 81 ? -3.674 -8.338 14.682 1.00 97.00 81 MET A N 1
ATOM 612 C CA . MET A 1 81 ? -3.856 -9.114 15.906 1.00 97.00 81 MET A CA 1
ATOM 613 C C . MET A 1 81 ? -2.513 -9.303 16.602 1.00 97.00 81 MET A C 1
ATOM 615 O O . MET A 1 81 ? -1.487 -9.458 15.938 1.00 97.00 81 MET A O 1
ATOM 619 N N . ASP A 1 82 ? -2.526 -9.288 17.931 1.00 95.12 82 ASP A N 1
ATOM 620 C CA . ASP A 1 82 ? -1.361 -9.667 18.724 1.00 95.12 82 ASP A CA 1
ATOM 621 C C . ASP A 1 82 ? -1.153 -11.194 18.747 1.00 95.12 82 ASP A C 1
ATOM 623 O O . ASP A 1 82 ? -1.923 -11.971 18.175 1.00 95.12 82 ASP A O 1
ATOM 627 N N . THR A 1 83 ? -0.105 -11.647 19.437 1.00 96.81 83 THR A N 1
ATOM 628 C CA . THR A 1 83 ? 0.210 -13.080 19.573 1.00 96.81 83 THR A CA 1
ATOM 629 C C . THR A 1 83 ? -0.854 -13.877 20.328 1.00 96.81 83 THR A C 1
ATOM 631 O O . THR A 1 83 ? -0.859 -15.103 20.249 1.00 96.81 83 THR A O 1
ATOM 634 N N . ASN A 1 84 ? -1.742 -13.204 21.061 1.00 95.94 84 ASN A N 1
ATOM 635 C CA . ASN A 1 84 ? -2.838 -13.808 21.812 1.00 95.94 84 ASN A CA 1
ATOM 636 C C . ASN A 1 84 ? -4.155 -13.799 21.014 1.00 95.94 84 ASN A C 1
ATOM 638 O O . ASN A 1 84 ? -5.182 -14.248 21.522 1.00 95.94 84 ASN A O 1
ATOM 642 N N . GLY A 1 85 ? -4.140 -13.292 19.775 1.00 95.12 85 GLY A N 1
ATOM 643 C CA . GLY A 1 85 ? -5.315 -13.168 18.917 1.00 95.12 85 GLY A CA 1
ATOM 644 C C . GLY A 1 85 ? -6.210 -11.972 19.251 1.00 95.12 85 GLY A C 1
ATOM 645 O O . GLY A 1 85 ? -7.329 -11.889 18.746 1.00 95.12 85 GLY A O 1
ATOM 646 N N . GLN A 1 86 ? -5.757 -11.038 20.090 1.00 96.69 86 GLN A N 1
ATOM 647 C CA . GLN A 1 86 ? -6.508 -9.829 20.400 1.00 96.69 86 GLN A CA 1
ATOM 648 C C . GLN A 1 86 ? -6.318 -8.784 19.297 1.00 96.69 86 GLN A C 1
ATOM 650 O O . GLN A 1 86 ? -5.200 -8.479 18.884 1.00 96.69 86 GLN A O 1
ATOM 655 N N . HIS A 1 87 ? -7.426 -8.204 18.830 1.00 97.88 87 HIS A N 1
ATOM 656 C CA . HIS A 1 87 ? -7.399 -7.135 17.837 1.00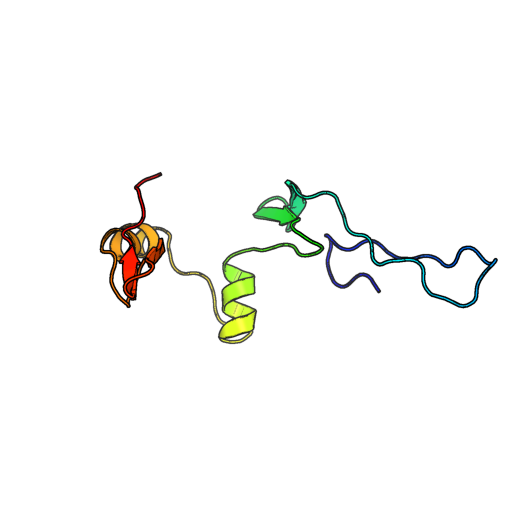 97.88 87 HIS A CA 1
ATOM 657 C C . HIS A 1 87 ? -6.758 -5.861 18.392 1.00 97.88 87 HIS A C 1
ATOM 659 O O . HIS A 1 87 ? -7.151 -5.344 19.441 1.00 97.88 87 HIS A O 1
ATOM 665 N N . LEU A 1 88 ? -5.795 -5.331 17.643 1.00 97.00 88 LEU A N 1
ATOM 666 C CA . LEU A 1 88 ? -5.075 -4.114 17.987 1.00 97.00 88 LEU A CA 1
ATOM 667 C C . LEU A 1 88 ? -5.845 -2.883 17.513 1.00 97.00 88 LEU A C 1
ATOM 669 O O . LEU A 1 88 ? -6.304 -2.814 16.369 1.00 97.00 88 LEU A O 1
ATOM 673 N N . LYS A 1 89 ? -5.957 -1.880 18.386 1.00 97.19 89 LYS A N 1
ATOM 674 C CA . LYS A 1 89 ? -6.437 -0.551 17.998 1.00 97.19 89 LYS A CA 1
ATOM 675 C C . LYS A 1 89 ? -5.387 0.127 17.129 1.00 97.19 89 LYS A C 1
ATOM 677 O O . LYS A 1 89 ? -4.207 0.102 17.472 1.00 97.19 89 LYS A O 1
ATOM 682 N N . CYS A 1 90 ? -5.815 0.750 16.039 1.00 96.50 90 CYS A N 1
ATOM 683 C CA . CYS A 1 90 ? -4.932 1.635 15.291 1.00 96.50 90 CYS A CA 1
ATOM 684 C C . CYS A 1 90 ? -4.684 2.931 16.068 1.00 96.50 90 CYS A C 1
ATOM 686 O O . CYS A 1 90 ? -5.603 3.454 16.702 1.00 96.50 90 CYS A O 1
ATOM 688 N N . SER A 1 91 ? -3.454 3.441 16.008 1.00 90.88 91 SER A N 1
ATOM 689 C CA . SER A 1 91 ? -3.138 4.795 16.460 1.00 90.88 91 SER A CA 1
ATOM 690 C C . SER A 1 91 ? -3.779 5.825 15.534 1.00 90.88 91 SER A C 1
ATOM 692 O O . SER A 1 91 ? -3.964 5.566 14.344 1.00 90.88 91 SER A O 1
ATOM 694 N N . GLU A 1 92 ? -4.100 6.996 16.076 1.00 76.19 92 GLU A N 1
ATOM 695 C CA . GLU A 1 92 ? -4.396 8.162 15.246 1.00 76.19 92 GLU A CA 1
ATOM 696 C C . GLU A 1 92 ? -3.092 8.623 14.572 1.00 76.19 92 GLU A C 1
ATOM 698 O O . GLU A 1 92 ? -2.050 8.672 15.231 1.00 76.19 92 GLU A O 1
ATOM 703 N N . GLU A 1 93 ? -3.144 8.874 13.261 1.00 57.75 93 GLU A N 1
ATOM 704 C CA . GLU A 1 93 ? -2.075 9.547 12.501 1.00 57.75 93 GLU A CA 1
ATOM 705 C C . GLU A 1 93 ? -2.117 11.064 12.705 1.00 57.75 93 GLU A C 1
ATOM 707 O O . GLU A 1 93 ? -3.238 11.633 12.667 1.00 57.75 93 GLU A O 1
#

InterPro domains:
  IPR006586 ADAM, cysteine-rich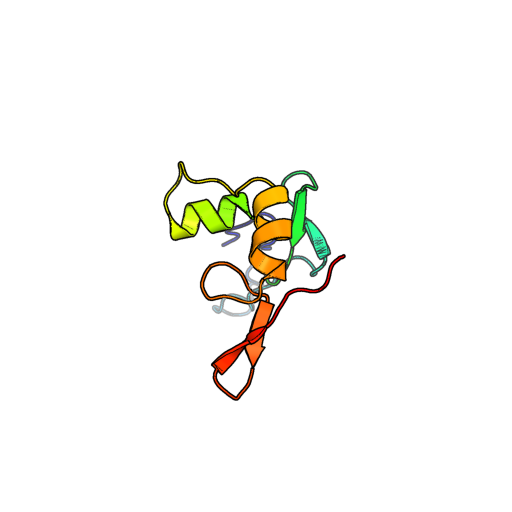 domain [PF08516] (27-92)
  IPR006586 ADAM, cysteine-rich domain [SM00608] (26-93)
  IPR036436 Disintegrin domain superfamily [G3DSA:4.10.70.10] (1-29)
  IPR036436 Disintegrin domain superfamily [SSF57552] (5-28)

Sequence (93 aa):
MATDECDLPERCDGHNGECPPDVYRKNGQTCNNGNGFCYNGECPILNRQCSILWGENSKASELICYKQFNAQGTIRGNCGMDTNGQHLKCSEE

Organism: Euroglyphus maynei (NCBI:txid6958)

Radius of gyration: 18.46 Å; chains: 1; bounding box: 41×29×48 Å

Secondary structure (DSSP, 8-state):
---STTBPPP---SS-SSPPPP-BPPTT-EEGGGTEE-BTTB---HHHHHHHHH-TT--PPPHHHHHHHHTT-BTTB-S-B-TTSPBPPPPP-

pLDDT: mean 92.33, std 7.34, range [53.12, 97.88]

Foldseek 3Di:
DQPFPQWDDFDDPVPDPDTPDTDGHDFQPAGPVRQATDDPSDGDDQQVVQCVVPNDPGGHDDPVLQVPACQVQDPSHAPDADPVRGGHRDDDD